Protein AF-A0A917BEM6-F1 (afdb_monomer_lite)

Structure (mmCIF, N/CA/C/O backbone):
data_AF-A0A917BEM6-F1
#
_entry.id   AF-A0A917BEM6-F1
#
loop_
_atom_site.group_PDB
_atom_site.id
_atom_site.type_symbol
_atom_site.label_atom_id
_atom_site.label_alt_id
_atom_site.label_comp_id
_atom_site.label_asym_id
_atom_site.label_entity_id
_atom_site.label_seq_id
_atom_site.pdbx_PDB_ins_code
_atom_site.Cartn_x
_atom_site.Cartn_y
_atom_site.Cartn_z
_atom_site.occupancy
_atom_site.B_iso_or_equiv
_atom_site.auth_seq_id
_atom_site.auth_comp_id
_atom_site.auth_asym_id
_atom_site.auth_atom_id
_atom_site.pdbx_PDB_model_num
ATOM 1 N N . MET A 1 1 ? -22.931 -10.980 29.650 1.00 50.56 1 MET A N 1
ATOM 2 C CA . MET A 1 1 ? -21.646 -10.899 28.920 1.00 50.56 1 MET A CA 1
ATOM 3 C C . MET A 1 1 ? -21.770 -9.810 27.876 1.00 50.56 1 MET A C 1
ATOM 5 O O . MET A 1 1 ? -22.625 -9.912 27.007 1.00 50.56 1 MET A O 1
ATOM 9 N N . ASP A 1 2 ? -20.985 -8.749 28.010 1.00 52.06 2 ASP A N 1
ATOM 10 C CA . ASP A 1 2 ? -21.078 -7.554 27.176 1.00 52.06 2 ASP A CA 1
ATOM 11 C C . ASP A 1 2 ? -20.518 -7.832 25.767 1.00 52.06 2 ASP A C 1
ATOM 13 O O . ASP A 1 2 ? -19.310 -7.798 25.516 1.00 52.06 2 ASP A O 1
ATOM 17 N N . LEU A 1 3 ? -21.407 -8.206 24.840 1.00 58.50 3 LEU A N 1
ATOM 18 C CA . LEU A 1 3 ? -21.062 -8.590 23.464 1.00 58.50 3 LEU A CA 1
ATOM 19 C C . LEU A 1 3 ? -20.385 -7.446 22.685 1.00 58.50 3 LEU A C 1
ATOM 21 O O . LEU A 1 3 ? -19.695 -7.694 21.689 1.00 58.50 3 LEU A O 1
ATOM 25 N N . THR A 1 4 ? -20.543 -6.206 23.154 1.00 65.06 4 THR A N 1
ATOM 26 C CA . THR A 1 4 ? -19.979 -5.002 22.538 1.00 65.06 4 THR A CA 1
ATOM 27 C C . THR A 1 4 ? -18.460 -4.919 22.735 1.00 65.06 4 THR A C 1
ATOM 29 O O . THR A 1 4 ? -17.719 -4.702 21.770 1.00 65.06 4 THR A O 1
ATOM 32 N N . GLY A 1 5 ? -17.966 -5.227 23.938 1.00 72.69 5 GLY A N 1
ATOM 33 C CA . GLY A 1 5 ? -16.535 -5.231 24.250 1.00 72.69 5 GLY A CA 1
ATOM 34 C C . GLY A 1 5 ? -15.755 -6.265 23.431 1.00 72.69 5 GLY A C 1
ATOM 35 O O . GLY A 1 5 ? -14.695 -5.969 22.876 1.00 72.69 5 GLY A O 1
ATOM 36 N N . GLY A 1 6 ? -16.317 -7.465 23.254 1.00 83.81 6 GLY A N 1
ATOM 37 C CA . GLY A 1 6 ? -15.684 -8.532 22.469 1.00 83.81 6 GLY A CA 1
ATOM 38 C C . GLY A 1 6 ? -15.575 -8.227 20.967 1.00 83.81 6 GLY A C 1
ATOM 39 O O . GLY A 1 6 ? -14.652 -8.696 20.293 1.00 83.81 6 GLY A O 1
ATOM 40 N N . ALA A 1 7 ? -16.500 -7.443 20.406 1.00 84.00 7 ALA A N 1
ATOM 41 C CA . ALA A 1 7 ? -16.418 -6.992 19.016 1.00 84.00 7 ALA A CA 1
ATOM 42 C C . ALA A 1 7 ? -15.312 -5.942 18.828 1.00 84.00 7 ALA A C 1
ATOM 44 O O . ALA A 1 7 ? -14.495 -6.083 17.913 1.00 84.00 7 ALA A O 1
ATOM 45 N N . ALA A 1 8 ? -15.229 -4.963 19.733 1.00 86.81 8 ALA A N 1
ATOM 46 C CA . ALA A 1 8 ? -14.212 -3.916 19.697 1.00 86.81 8 ALA A CA 1
ATOM 47 C C . ALA A 1 8 ? -12.788 -4.475 19.876 1.00 86.81 8 ALA A C 1
ATOM 49 O O . ALA A 1 8 ? -11.884 -4.112 19.122 1.00 86.81 8 ALA A O 1
ATOM 50 N N . VAL A 1 9 ? -12.585 -5.420 20.805 1.00 91.94 9 VAL A N 1
ATOM 51 C CA . VAL A 1 9 ? -11.283 -6.090 21.004 1.00 91.94 9 VAL A CA 1
ATOM 52 C C . VAL A 1 9 ? -10.848 -6.840 19.743 1.00 91.94 9 VAL A C 1
ATOM 54 O O . VAL A 1 9 ? -9.705 -6.699 19.306 1.00 91.94 9 VAL A O 1
ATOM 57 N N . ARG A 1 10 ? -11.758 -7.595 19.111 1.00 92.06 10 ARG A N 1
ATOM 58 C CA . ARG A 1 10 ? -11.473 -8.270 17.832 1.00 92.06 10 ARG A CA 1
ATOM 59 C C . ARG A 1 10 ? -11.138 -7.272 16.724 1.00 92.06 10 ARG A C 1
ATOM 61 O O . ARG A 1 10 ? -10.181 -7.496 15.993 1.00 92.06 10 ARG A O 1
ATOM 68 N N . GLY A 1 11 ? -11.869 -6.159 16.634 1.00 92.56 11 GLY A N 1
ATOM 69 C CA . GLY A 1 11 ? -11.589 -5.082 15.681 1.00 92.56 11 GLY A CA 1
ATOM 70 C C . GLY A 1 11 ? -10.190 -4.485 15.845 1.00 92.56 11 GLY A C 1
ATOM 71 O O . GLY A 1 11 ? -9.474 -4.326 14.859 1.00 92.56 11 GLY A O 1
ATOM 72 N N . ARG A 1 12 ? -9.753 -4.237 17.087 1.00 94.62 12 ARG A N 1
ATOM 73 C CA . ARG A 1 12 ? -8.400 -3.730 17.380 1.00 94.62 12 ARG A CA 1
ATOM 74 C C . ARG A 1 12 ? -7.305 -4.733 17.025 1.00 94.62 12 ARG A C 1
ATOM 76 O O . ARG A 1 12 ? -6.278 -4.328 16.492 1.00 94.62 12 ARG A O 1
ATOM 83 N N . ARG A 1 13 ? -7.522 -6.030 17.276 1.00 96.62 13 ARG A N 1
ATOM 84 C CA . ARG A 1 13 ? -6.580 -7.091 16.870 1.00 96.62 13 ARG A CA 1
ATOM 85 C C . ARG A 1 13 ? -6.449 -7.173 15.350 1.00 96.62 13 ARG A C 1
ATOM 87 O O . ARG A 1 13 ? -5.332 -7.184 14.853 1.00 96.62 13 ARG A O 1
ATOM 94 N N . LEU A 1 14 ? -7.568 -7.146 14.623 1.00 97.25 14 LEU A N 1
ATOM 95 C CA . LEU A 1 14 ? -7.568 -7.111 13.155 1.00 97.25 14 LEU A CA 1
ATOM 96 C C . LEU A 1 14 ? -6.829 -5.881 12.618 1.00 97.25 14 LEU A C 1
ATOM 98 O O . LEU A 1 14 ? -6.013 -6.005 11.709 1.00 97.25 14 LEU A O 1
ATOM 102 N N . LEU A 1 15 ? -7.071 -4.707 13.210 1.00 96.88 15 LEU A N 1
ATOM 103 C CA . LEU A 1 15 ? -6.362 -3.487 12.836 1.00 96.88 15 LEU A CA 1
ATOM 104 C C . LEU A 1 15 ? -4.861 -3.597 13.124 1.00 96.88 15 LEU A C 1
ATOM 106 O O . LEU A 1 15 ? -4.057 -3.171 12.303 1.00 96.88 15 LEU A O 1
ATOM 110 N N . LEU A 1 16 ? -4.461 -4.181 14.255 1.00 97.75 16 LEU A N 1
ATOM 111 C CA . LEU A 1 16 ? -3.051 -4.418 14.562 1.00 97.75 16 LEU A CA 1
ATOM 112 C C . LEU A 1 16 ? -2.399 -5.345 13.528 1.00 97.75 16 LEU A C 1
ATOM 114 O O . LEU A 1 16 ? -1.346 -5.000 12.999 1.00 97.75 16 LEU A O 1
ATOM 118 N N . SER A 1 17 ? -3.038 -6.467 13.187 1.00 98.19 17 SER A N 1
ATOM 119 C CA . SER A 1 17 ? -2.555 -7.372 12.137 1.00 98.19 17 SER A CA 1
ATOM 120 C C . SER A 1 17 ? -2.427 -6.657 10.792 1.00 98.19 17 SER A C 1
ATOM 122 O O . SER A 1 17 ? -1.389 -6.766 10.144 1.00 98.19 17 SER A O 1
ATOM 124 N N . ALA A 1 18 ? -3.427 -5.856 10.407 1.00 98.19 18 ALA A N 1
ATOM 125 C CA . ALA A 1 18 ? -3.381 -5.055 9.187 1.00 98.19 18 ALA A CA 1
ATOM 126 C C . ALA A 1 18 ? -2.220 -4.049 9.195 1.00 98.19 18 ALA A C 1
ATOM 128 O O . ALA A 1 18 ? -1.553 -3.871 8.184 1.00 98.19 18 ALA A O 1
ATOM 129 N N . ARG A 1 19 ? -1.943 -3.409 10.337 1.00 98.00 19 ARG A N 1
ATOM 130 C CA . ARG A 1 19 ? -0.832 -2.456 10.491 1.00 98.00 19 ARG A CA 1
ATOM 131 C C . ARG A 1 19 ? 0.523 -3.124 10.323 1.00 98.00 19 ARG A C 1
ATOM 133 O O . ARG A 1 19 ? 1.371 -2.583 9.619 1.00 98.00 19 ARG A O 1
ATOM 140 N N . VAL A 1 20 ? 0.723 -4.267 10.975 1.00 98.44 20 VAL A N 1
ATOM 141 C CA . VAL A 1 20 ? 1.976 -5.025 10.881 1.00 98.44 20 VAL A CA 1
ATOM 142 C C . VAL A 1 20 ? 2.191 -5.477 9.441 1.00 98.44 20 VAL A C 1
ATOM 144 O O . VAL A 1 20 ? 3.240 -5.183 8.875 1.00 98.44 20 VAL A O 1
ATOM 147 N N . LEU A 1 21 ? 1.170 -6.087 8.828 1.00 98.50 21 LEU A N 1
ATOM 148 C CA . LEU A 1 21 ? 1.232 -6.543 7.441 1.00 98.50 21 LEU A CA 1
ATOM 149 C C . LEU A 1 21 ? 1.514 -5.386 6.475 1.00 98.50 21 LEU A C 1
ATOM 151 O O . LEU A 1 21 ? 2.448 -5.471 5.687 1.00 98.50 21 LEU A O 1
ATOM 155 N N . ALA A 1 22 ? 0.765 -4.282 6.574 1.00 98.25 22 ALA A N 1
ATOM 156 C CA . ALA A 1 22 ? 0.957 -3.106 5.727 1.00 98.25 22 ALA A CA 1
ATOM 157 C C . ALA A 1 22 ? 2.359 -2.503 5.875 1.00 98.25 22 ALA A C 1
ATOM 159 O O . ALA A 1 22 ? 2.978 -2.148 4.878 1.00 98.25 22 ALA A O 1
ATOM 160 N N . THR A 1 23 ? 2.883 -2.408 7.101 1.00 98.50 23 THR A N 1
ATOM 161 C CA . THR A 1 23 ? 4.231 -1.861 7.328 1.00 98.50 23 THR A CA 1
ATOM 162 C C . THR A 1 23 ? 5.293 -2.762 6.730 1.00 98.50 23 THR A C 1
ATOM 164 O O . THR A 1 23 ? 6.115 -2.290 5.953 1.00 98.50 23 THR A O 1
ATOM 167 N N . ALA A 1 24 ? 5.271 -4.049 7.085 1.00 98.50 24 ALA A N 1
ATOM 168 C CA . ALA A 1 24 ? 6.267 -5.007 6.629 1.00 98.50 24 ALA A CA 1
ATOM 169 C C . ALA A 1 24 ? 6.266 -5.093 5.101 1.00 98.50 24 ALA A C 1
ATOM 171 O O . ALA A 1 24 ? 7.315 -4.997 4.472 1.00 98.50 24 ALA A O 1
ATOM 172 N N . PHE A 1 25 ? 5.077 -5.181 4.506 1.00 98.31 25 PHE A N 1
ATOM 173 C CA . PHE A 1 25 ? 4.939 -5.274 3.064 1.00 98.31 25 PHE A CA 1
ATOM 174 C C . PHE A 1 25 ? 5.312 -3.970 2.352 1.00 98.31 25 PHE A C 1
ATOM 176 O O . PHE A 1 25 ? 6.057 -4.005 1.381 1.00 98.31 25 PHE A O 1
ATOM 183 N N . GLY A 1 26 ? 4.877 -2.813 2.859 1.00 98.12 26 GLY A N 1
ATOM 184 C CA . GLY A 1 26 ? 5.256 -1.514 2.301 1.00 98.12 26 GLY A CA 1
ATOM 185 C C . GLY A 1 26 ? 6.768 -1.274 2.341 1.00 98.12 26 GLY A C 1
ATOM 186 O O . GLY A 1 26 ? 7.330 -0.789 1.366 1.00 98.12 26 GLY A O 1
ATOM 187 N N . LEU A 1 27 ? 7.444 -1.664 3.428 1.00 98.56 27 LEU A N 1
ATOM 188 C CA . LEU A 1 27 ? 8.906 -1.586 3.532 1.00 98.56 27 LEU A CA 1
ATOM 189 C C . LEU A 1 27 ? 9.610 -2.562 2.587 1.00 98.56 27 LEU A C 1
ATOM 191 O O . LEU A 1 27 ? 10.568 -2.169 1.929 1.00 98.56 27 LEU A O 1
ATOM 195 N N . PHE A 1 28 ? 9.127 -3.804 2.487 1.00 98.06 28 PHE A N 1
ATOM 196 C CA . PHE A 1 28 ? 9.650 -4.785 1.534 1.00 98.06 28 PHE A CA 1
ATOM 197 C C . PHE A 1 28 ? 9.552 -4.269 0.091 1.00 98.06 28 PHE A C 1
ATOM 199 O O . PHE A 1 28 ? 10.522 -4.306 -0.659 1.00 98.06 28 PHE A O 1
ATOM 206 N N . GLN A 1 29 ? 8.399 -3.709 -0.274 1.00 96.88 29 GLN A N 1
ATOM 207 C CA . GLN A 1 29 ? 8.169 -3.115 -1.586 1.00 96.88 29 GLN A CA 1
ATOM 208 C C . GLN A 1 29 ? 9.083 -1.903 -1.847 1.00 96.88 29 GLN A C 1
ATOM 210 O O . GLN A 1 29 ? 9.660 -1.806 -2.927 1.00 96.88 29 GLN A O 1
ATOM 215 N N . LEU A 1 30 ? 9.276 -1.016 -0.862 1.00 98.12 30 LEU A N 1
ATOM 216 C CA . LEU A 1 30 ? 10.216 0.109 -0.974 1.00 98.12 30 LEU A CA 1
ATOM 217 C C . LEU A 1 30 ? 11.664 -0.358 -1.140 1.00 98.12 30 LEU A C 1
ATOM 219 O O . LEU A 1 30 ? 12.401 0.236 -1.921 1.00 98.12 30 LEU A O 1
ATOM 223 N N . ALA A 1 31 ? 12.066 -1.417 -0.434 1.00 97.62 31 ALA A N 1
ATOM 224 C CA . ALA A 1 31 ? 13.385 -2.018 -0.601 1.00 97.62 31 ALA A CA 1
ATOM 225 C C . ALA A 1 31 ? 13.565 -2.572 -2.022 1.00 97.62 31 ALA A C 1
ATOM 227 O O . ALA A 1 31 ? 14.606 -2.342 -2.628 1.00 97.62 31 ALA A O 1
ATOM 228 N N . GLY A 1 32 ? 12.533 -3.217 -2.580 1.00 94.81 32 GLY A N 1
ATOM 229 C CA . GLY A 1 32 ? 12.523 -3.650 -3.979 1.00 94.81 32 GLY A CA 1
ATOM 230 C C . GLY A 1 32 ? 12.660 -2.480 -4.958 1.00 94.81 32 GLY A C 1
ATOM 231 O O . GLY A 1 32 ? 13.502 -2.528 -5.848 1.00 94.81 32 GLY A O 1
ATOM 232 N N . VAL A 1 33 ? 11.907 -1.390 -4.763 1.00 95.25 33 VAL A N 1
ATOM 233 C CA . VAL A 1 33 ? 12.053 -0.179 -5.596 1.00 95.25 33 VAL A CA 1
ATOM 234 C C . VAL A 1 33 ? 13.464 0.377 -5.507 1.00 95.25 33 VAL A C 1
ATOM 236 O O . VAL A 1 33 ? 14.064 0.661 -6.537 1.00 95.25 33 VAL A O 1
ATOM 239 N N . PHE A 1 34 ? 14.011 0.522 -4.301 1.00 97.06 34 PHE A N 1
ATOM 240 C CA . PHE A 1 34 ? 15.374 1.011 -4.109 1.00 97.06 34 PHE A CA 1
ATOM 241 C C . PHE A 1 34 ? 16.399 0.115 -4.812 1.00 97.06 34 PHE A C 1
ATOM 243 O O . PHE A 1 34 ? 17.283 0.622 -5.498 1.00 97.06 34 PHE A O 1
ATOM 250 N N . PHE A 1 35 ? 16.248 -1.206 -4.700 1.00 95.75 35 PHE A N 1
ATOM 251 C CA . PHE A 1 35 ? 17.115 -2.168 -5.369 1.00 95.75 35 PHE A CA 1
ATOM 252 C C . PHE A 1 35 ? 17.119 -1.952 -6.889 1.00 95.75 35 PHE A C 1
ATOM 254 O O . PHE A 1 35 ? 18.169 -1.664 -7.451 1.00 95.75 35 PHE A O 1
ATOM 261 N N . PHE A 1 36 ? 15.947 -1.956 -7.527 1.00 93.50 36 PHE A N 1
ATOM 262 C CA . PHE A 1 36 ? 15.822 -1.822 -8.984 1.00 93.50 36 PHE A CA 1
ATOM 263 C C . PHE A 1 36 ? 16.043 -0.404 -9.530 1.00 93.50 36 PHE A C 1
ATOM 265 O O . PHE A 1 36 ? 16.209 -0.236 -10.730 1.00 93.50 36 PHE A O 1
ATOM 272 N N . THR A 1 37 ? 16.029 0.635 -8.691 1.00 92.62 37 THR A N 1
ATOM 273 C CA . THR A 1 37 ? 16.259 2.024 -9.146 1.00 92.62 37 THR A CA 1
ATOM 274 C C . THR A 1 37 ? 17.668 2.528 -8.865 1.00 92.62 37 THR A C 1
ATOM 276 O O . THR A 1 37 ? 18.127 3.437 -9.552 1.00 92.62 37 THR A O 1
ATOM 279 N N . VAL A 1 38 ? 18.350 1.971 -7.859 1.00 95.62 38 VAL A N 1
ATOM 280 C CA . VAL A 1 38 ? 19.642 2.484 -7.377 1.00 95.62 38 VAL A CA 1
ATOM 281 C C . VAL A 1 38 ? 20.742 1.431 -7.422 1.00 95.62 38 VAL A C 1
ATOM 283 O O . VAL A 1 38 ? 21.859 1.763 -7.804 1.00 95.62 38 VAL A O 1
ATOM 286 N N . 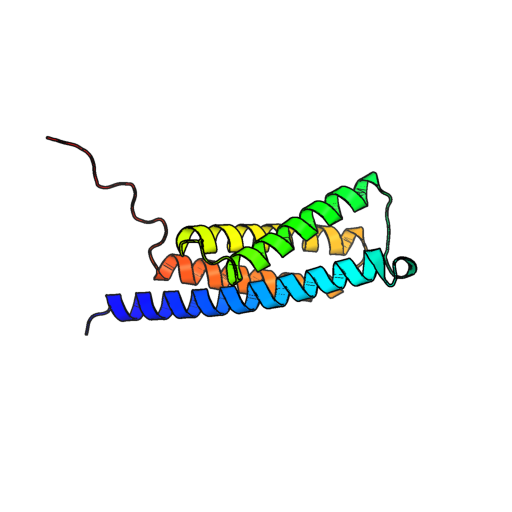LEU A 1 39 ? 20.463 0.193 -7.001 1.00 96.69 39 LEU A N 1
ATOM 287 C CA . LEU A 1 39 ? 21.503 -0.829 -6.829 1.00 96.69 39 LEU A CA 1
ATOM 288 C C . LEU A 1 39 ? 21.737 -1.672 -8.083 1.00 96.69 39 LEU A C 1
ATOM 290 O O . LEU A 1 39 ? 22.889 -1.949 -8.393 1.00 96.69 39 LEU A O 1
ATOM 294 N N . ALA A 1 40 ? 20.664 -2.062 -8.770 1.00 95.25 40 ALA A N 1
ATOM 295 C CA . ALA A 1 40 ? 20.694 -2.918 -9.955 1.00 95.25 40 ALA A CA 1
ATOM 296 C C . ALA A 1 40 ? 19.724 -2.399 -11.041 1.00 95.25 40 ALA A C 1
ATOM 298 O O . ALA A 1 40 ? 18.760 -3.083 -11.399 1.00 95.25 40 ALA A O 1
ATOM 299 N N . PRO A 1 41 ? 19.900 -1.156 -11.536 1.00 93.00 41 PRO A N 1
ATOM 300 C CA . PRO A 1 41 ? 19.020 -0.576 -12.555 1.00 93.00 41 PRO A CA 1
ATOM 301 C C . PRO A 1 41 ? 18.997 -1.350 -13.881 1.00 93.00 41 PRO A C 1
ATOM 303 O O . PRO A 1 41 ? 18.017 -1.255 -14.619 1.00 93.00 41 PRO A O 1
ATOM 306 N N . GLU A 1 42 ? 20.049 -2.110 -14.181 1.00 92.81 42 GLU A N 1
ATOM 307 C CA . GLU A 1 42 ? 20.180 -2.977 -15.354 1.00 92.81 42 GLU A CA 1
ATOM 308 C C . GLU A 1 42 ? 19.297 -4.230 -15.309 1.00 92.81 42 GLU A C 1
ATOM 310 O O . GLU A 1 42 ? 18.999 -4.794 -16.360 1.00 92.81 42 GLU A O 1
ATOM 315 N N . GLU A 1 43 ? 18.865 -4.659 -14.119 1.00 89.88 43 GLU A N 1
ATOM 316 C CA . GLU A 1 43 ? 17.946 -5.793 -13.956 1.00 89.88 43 GLU A CA 1
ATOM 317 C C . GLU A 1 43 ? 16.477 -5.382 -14.145 1.00 89.88 43 GLU A C 1
ATOM 319 O O . GLU A 1 43 ? 15.598 -6.234 -14.263 1.00 89.88 43 GLU A O 1
ATOM 324 N N . ALA A 1 44 ? 16.192 -4.078 -14.168 1.00 89.00 44 ALA A N 1
ATOM 325 C CA . ALA A 1 44 ? 14.843 -3.558 -14.301 1.00 89.00 44 ALA A CA 1
ATOM 326 C C . ALA A 1 44 ? 14.424 -3.404 -15.771 1.00 89.00 44 ALA A C 1
ATOM 328 O O . ALA A 1 44 ? 15.176 -2.925 -16.623 1.00 89.00 44 ALA A O 1
ATOM 329 N N . VAL A 1 45 ? 13.173 -3.764 -16.057 1.00 89.94 45 VAL A N 1
ATOM 330 C CA . VAL A 1 45 ? 12.546 -3.530 -17.361 1.00 89.94 45 VAL A CA 1
ATOM 331 C C . VAL A 1 45 ? 11.994 -2.106 -17.395 1.00 89.94 45 VAL A C 1
ATOM 333 O O . VAL A 1 45 ? 11.095 -1.763 -16.628 1.00 89.94 45 VAL A O 1
ATOM 336 N N . TRP A 1 46 ? 12.512 -1.288 -18.310 1.00 91.81 46 TRP A N 1
ATOM 337 C CA . TRP A 1 46 ? 12.089 0.099 -18.510 1.00 91.81 46 TRP A CA 1
ATOM 338 C C . TRP A 1 46 ? 11.412 0.252 -19.870 1.00 91.81 46 TRP A C 1
ATOM 340 O O . TRP A 1 46 ? 11.966 -0.142 -20.896 1.00 91.81 46 TRP A O 1
ATOM 350 N N . LEU A 1 47 ? 10.220 0.848 -19.891 1.00 93.12 47 LEU A N 1
ATOM 351 C CA . LEU A 1 47 ? 9.467 1.120 -21.123 1.00 93.12 47 LEU A CA 1
ATOM 352 C C . LEU A 1 47 ? 9.669 2.554 -21.631 1.00 93.12 47 LEU A C 1
ATOM 354 O O . LEU A 1 47 ? 9.243 2.901 -22.733 1.00 93.12 47 LEU A O 1
ATOM 358 N N . GLY A 1 48 ? 10.321 3.392 -20.829 1.00 94.56 48 GLY A N 1
ATOM 359 C CA . GLY A 1 48 ? 10.626 4.782 -21.109 1.00 94.56 48 GLY A CA 1
ATOM 360 C C . GLY A 1 48 ? 10.065 5.726 -20.040 1.00 94.56 48 GLY A C 1
ATOM 361 O O . GLY A 1 48 ? 9.041 5.454 -19.406 1.00 94.56 48 GLY A O 1
ATOM 362 N N . PRO A 1 49 ? 10.673 6.914 -19.876 1.00 94.12 49 PRO A N 1
ATOM 363 C CA . PRO A 1 49 ? 10.400 7.808 -18.749 1.00 94.12 49 PRO A CA 1
ATOM 364 C C . PRO A 1 49 ? 8.948 8.302 -18.675 1.00 94.12 49 PRO A C 1
ATOM 366 O O . PRO A 1 49 ? 8.458 8.595 -17.588 1.00 94.12 49 PRO A O 1
ATOM 369 N N . LEU A 1 50 ? 8.240 8.375 -19.807 1.00 96.38 50 LEU A N 1
ATOM 370 C CA . LEU A 1 50 ? 6.833 8.788 -19.848 1.00 96.38 50 LEU A CA 1
ATOM 371 C C . LEU A 1 50 ? 5.882 7.769 -19.208 1.00 96.38 50 LEU A C 1
ATOM 373 O O . LEU A 1 50 ? 4.800 8.151 -18.768 1.00 96.38 50 LEU A O 1
ATOM 377 N N . ILE A 1 51 ? 6.275 6.496 -19.157 1.00 94.88 51 ILE A N 1
ATOM 378 C CA . ILE A 1 51 ? 5.496 5.415 -18.546 1.00 94.88 51 ILE A CA 1
ATOM 379 C C . ILE A 1 51 ? 6.052 5.120 -17.153 1.00 94.88 51 ILE A C 1
ATOM 381 O O . ILE A 1 51 ? 5.310 5.102 -16.173 1.00 94.88 51 ILE A O 1
ATOM 385 N N . ASP A 1 52 ? 7.368 4.962 -17.048 1.00 94.50 52 ASP A N 1
ATOM 386 C CA . ASP A 1 52 ? 7.994 4.448 -15.834 1.00 94.50 52 ASP A CA 1
ATOM 387 C C . ASP A 1 52 ? 7.918 5.438 -14.670 1.00 94.50 52 ASP A C 1
ATOM 389 O O . ASP A 1 52 ? 7.577 5.054 -13.554 1.00 94.50 52 ASP A O 1
ATOM 393 N N . VAL A 1 53 ? 8.160 6.731 -14.912 1.00 95.38 53 VAL A N 1
ATOM 394 C CA . VAL A 1 53 ? 8.123 7.753 -13.853 1.00 95.38 53 VAL A CA 1
ATOM 395 C C . VAL A 1 53 ? 6.748 7.835 -13.174 1.00 95.38 53 VAL A C 1
ATOM 397 O O . VAL A 1 53 ? 6.705 7.742 -11.943 1.00 95.38 53 VAL A O 1
ATOM 400 N N . PRO A 1 54 ? 5.615 7.988 -13.893 1.00 96.38 54 PRO A N 1
ATOM 401 C CA . PRO A 1 54 ? 4.312 8.033 -13.234 1.00 96.38 54 PRO A CA 1
ATOM 402 C C . PRO A 1 54 ? 3.940 6.701 -12.572 1.00 96.38 54 PRO A C 1
ATOM 404 O O . PRO A 1 54 ? 3.391 6.721 -11.467 1.00 96.38 54 PRO A O 1
ATOM 407 N N . VAL A 1 55 ? 4.270 5.555 -13.184 1.00 95.12 55 VAL A N 1
ATOM 408 C CA . VAL A 1 55 ? 4.008 4.232 -12.588 1.00 95.12 55 VAL A CA 1
ATOM 409 C C . VAL A 1 55 ? 4.771 4.077 -11.274 1.00 95.12 55 VAL A C 1
ATOM 411 O O . VAL A 1 55 ? 4.163 3.770 -10.247 1.00 95.12 55 VAL A O 1
ATOM 414 N N . VAL A 1 56 ? 6.076 4.363 -11.266 1.00 95.50 56 VAL A N 1
ATOM 415 C CA . VAL A 1 56 ? 6.916 4.292 -10.064 1.00 95.50 56 VAL A CA 1
ATOM 416 C C . VAL A 1 56 ? 6.450 5.290 -9.006 1.00 95.50 56 VAL A C 1
ATOM 418 O O . VAL A 1 56 ? 6.350 4.922 -7.838 1.00 95.50 56 VAL A O 1
ATOM 421 N N . ALA A 1 57 ? 6.090 6.520 -9.380 1.00 97.12 57 ALA A N 1
ATOM 422 C CA . ALA A 1 57 ? 5.603 7.520 -8.430 1.00 97.12 57 ALA A CA 1
ATOM 423 C C . ALA A 1 57 ? 4.315 7.073 -7.715 1.00 97.12 57 ALA A C 1
ATOM 425 O O . ALA A 1 57 ? 4.220 7.155 -6.487 1.00 97.12 57 ALA A O 1
ATOM 426 N N . VAL A 1 58 ? 3.332 6.558 -8.463 1.00 97.75 58 VAL A N 1
ATOM 427 C CA . VAL A 1 58 ? 2.076 6.039 -7.892 1.00 97.75 58 VAL A CA 1
ATOM 428 C C . VAL A 1 58 ? 2.336 4.790 -7.050 1.00 97.75 58 VAL A C 1
ATOM 430 O O . VAL A 1 58 ? 1.765 4.639 -5.967 1.00 97.75 58 VAL A O 1
ATOM 433 N N . MET A 1 59 ? 3.235 3.920 -7.505 1.00 96.50 59 MET A N 1
ATOM 434 C CA . MET A 1 59 ? 3.641 2.726 -6.775 1.00 96.50 59 MET A CA 1
ATOM 435 C C . MET A 1 59 ? 4.265 3.085 -5.415 1.00 96.50 59 MET A C 1
ATOM 437 O O . MET A 1 59 ? 3.806 2.599 -4.379 1.00 96.50 59 MET A O 1
ATOM 441 N N . VAL A 1 60 ? 5.243 3.997 -5.399 1.00 98.06 60 VAL A N 1
ATOM 442 C CA . VAL A 1 60 ? 5.890 4.498 -4.177 1.00 98.06 60 VAL A CA 1
ATOM 443 C C . VAL A 1 60 ? 4.872 5.163 -3.255 1.00 98.06 60 VAL A C 1
ATOM 445 O O . VAL A 1 60 ? 4.882 4.902 -2.051 1.00 98.06 60 VAL A O 1
ATOM 448 N N . LEU A 1 61 ? 3.937 5.956 -3.789 1.00 98.50 61 LEU A N 1
ATOM 449 C CA . LEU A 1 61 ? 2.848 6.530 -2.996 1.00 98.50 61 LEU A CA 1
ATOM 450 C C . LEU A 1 61 ? 2.029 5.438 -2.290 1.00 98.50 61 LEU A C 1
ATOM 452 O O . LEU A 1 61 ? 1.789 5.537 -1.086 1.00 98.50 61 LEU A O 1
ATOM 456 N N . GLY A 1 62 ? 1.639 4.376 -3.001 1.00 98.31 62 GLY A N 1
ATOM 457 C CA . GLY A 1 62 ? 0.928 3.234 -2.417 1.00 98.31 62 GLY A CA 1
ATOM 458 C C . GLY A 1 62 ? 1.708 2.572 -1.275 1.00 98.31 62 GLY A C 1
ATOM 459 O O . GLY A 1 62 ? 1.147 2.311 -0.207 1.00 98.31 62 GLY A O 1
ATOM 460 N N . MET A 1 63 ? 3.014 2.368 -1.459 1.00 98.38 63 MET A N 1
ATOM 461 C CA . MET A 1 63 ? 3.900 1.800 -0.435 1.00 98.38 63 MET A CA 1
ATOM 462 C C . MET A 1 63 ? 4.009 2.705 0.799 1.00 98.38 63 MET A C 1
ATOM 464 O O . MET A 1 63 ? 3.854 2.241 1.930 1.00 98.38 63 MET A O 1
ATOM 468 N N . LEU A 1 64 ? 4.202 4.011 0.600 1.00 98.56 64 LEU A N 1
ATOM 469 C CA . LEU A 1 64 ? 4.276 4.989 1.687 1.00 98.56 64 LEU A CA 1
ATOM 470 C C . LEU A 1 64 ? 2.964 5.068 2.473 1.00 98.56 64 LEU A C 1
ATOM 472 O O . LEU A 1 64 ? 2.992 5.173 3.699 1.00 98.56 64 LEU A O 1
ATOM 476 N N . LEU A 1 65 ? 1.812 4.955 1.806 1.00 98.56 65 LEU A N 1
ATOM 477 C CA . LEU A 1 65 ? 0.513 4.882 2.479 1.00 98.56 65 LEU A CA 1
ATOM 478 C C . LEU A 1 65 ? 0.387 3.617 3.341 1.00 98.56 65 LEU A C 1
ATOM 480 O O . LEU A 1 65 ? -0.103 3.700 4.469 1.00 98.56 65 LEU A O 1
ATOM 484 N N . LYS A 1 66 ? 0.874 2.460 2.874 1.00 98.56 66 LYS A N 1
ATOM 485 C CA . LYS A 1 66 ? 0.908 1.223 3.678 1.00 98.56 66 LYS A CA 1
ATOM 486 C C . LYS A 1 66 ? 1.790 1.382 4.920 1.00 98.56 66 LYS A C 1
ATOM 488 O O . LYS A 1 66 ? 1.357 1.050 6.026 1.00 98.56 66 LYS A O 1
ATOM 493 N N . VAL A 1 67 ? 2.975 1.977 4.771 1.00 98.50 67 VAL A N 1
ATOM 494 C CA . VAL A 1 67 ? 3.865 2.284 5.903 1.00 98.50 67 VAL A CA 1
ATOM 495 C C . VAL A 1 67 ? 3.187 3.259 6.871 1.00 98.50 67 VAL A C 1
ATOM 497 O O . VAL A 1 67 ? 3.074 2.968 8.063 1.00 98.50 67 VAL A O 1
ATOM 500 N N . ALA A 1 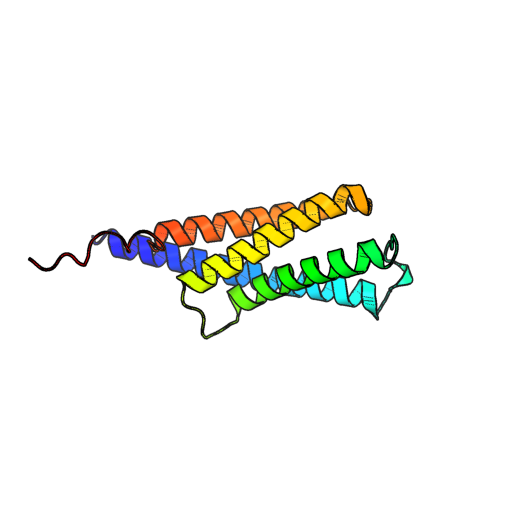68 ? 2.639 4.372 6.376 1.00 98.00 68 ALA A N 1
ATOM 501 C CA . ALA A 1 68 ? 1.942 5.366 7.193 1.00 98.00 68 ALA A CA 1
ATOM 502 C C . ALA A 1 68 ? 0.752 4.765 7.961 1.00 98.00 68 ALA A C 1
ATOM 504 O O . ALA A 1 68 ? 0.554 5.076 9.140 1.00 98.00 68 ALA A O 1
ATOM 505 N N . CYS A 1 69 ? -0.003 3.854 7.335 1.00 96.81 69 CYS A N 1
ATOM 506 C CA . CYS A 1 69 ? -1.065 3.094 7.991 1.00 96.81 69 CYS A CA 1
ATOM 507 C C . CYS A 1 69 ? -0.547 2.363 9.238 1.00 96.81 69 CYS A C 1
ATOM 509 O O . CYS A 1 69 ? -1.209 2.355 10.276 1.00 96.81 69 CYS A O 1
ATOM 511 N N . GLY A 1 70 ? 0.647 1.785 9.202 1.00 95.00 70 GLY A N 1
ATOM 512 C CA . GLY A 1 70 ? 1.166 1.042 10.340 1.00 95.00 70 GLY A CA 1
ATOM 513 C C . GLY A 1 70 ? 1.835 1.883 11.421 1.00 95.00 70 GLY A C 1
ATOM 514 O O . GLY A 1 70 ? 1.516 1.706 12.607 1.00 95.00 70 GLY A O 1
ATOM 515 N N . VAL A 1 71 ? 2.706 2.817 11.022 1.00 96.38 71 VAL A N 1
ATOM 516 C CA . VAL A 1 71 ? 3.651 3.475 11.944 1.00 96.38 71 VAL A CA 1
ATOM 517 C C . VAL A 1 71 ? 3.282 4.904 12.324 1.00 96.38 71 VAL A C 1
ATOM 519 O O . VAL A 1 71 ? 3.754 5.388 13.347 1.00 96.38 71 VAL A O 1
ATOM 522 N N . TRP A 1 72 ? 2.419 5.594 11.567 1.00 95.19 72 TRP A N 1
ATOM 523 C CA . TRP A 1 72 ? 2.155 7.010 11.844 1.00 95.19 72 TRP A CA 1
ATOM 524 C C . TRP A 1 72 ? 1.400 7.182 13.174 1.00 95.19 72 TRP A C 1
ATOM 526 O O . TRP A 1 72 ? 0.258 6.719 13.282 1.00 95.19 72 TRP A O 1
ATOM 536 N N . PRO A 1 73 ? 1.968 7.852 14.196 1.00 89.31 73 PRO A N 1
ATOM 537 C CA . PRO A 1 73 ? 1.414 7.829 15.553 1.00 89.31 73 PRO A CA 1
ATOM 538 C C . PRO A 1 73 ? 0.149 8.684 15.699 1.00 89.31 73 PRO A C 1
ATOM 540 O O . PRO A 1 73 ? -0.707 8.391 16.525 1.00 89.31 73 PRO A O 1
ATOM 543 N N . ARG A 1 74 ? -0.015 9.715 14.861 1.00 92.94 74 ARG A N 1
ATOM 544 C CA . ARG A 1 74 ? -1.117 10.692 14.958 1.00 92.94 74 ARG A CA 1
ATOM 545 C C . ARG A 1 74 ? -2.389 10.309 14.183 1.00 92.94 74 ARG A C 1
ATOM 547 O O . ARG A 1 74 ? -3.298 11.128 14.068 1.00 92.94 74 ARG A O 1
ATOM 554 N N . LEU A 1 75 ? -2.466 9.104 13.606 1.00 92.38 75 LEU A N 1
ATOM 555 C CA . LEU A 1 75 ? -3.671 8.654 12.898 1.00 92.38 75 LEU A CA 1
ATOM 556 C C . LEU A 1 75 ? -4.658 8.004 13.868 1.00 92.38 75 LEU A C 1
ATOM 558 O O . LEU A 1 75 ? -4.329 7.000 14.504 1.00 92.38 75 LEU A O 1
ATOM 562 N N . SER A 1 76 ? -5.883 8.536 13.900 1.00 94.69 76 SER A N 1
ATOM 563 C CA . SER A 1 76 ? -7.032 7.834 14.476 1.00 94.69 76 SER A CA 1
ATOM 564 C C . SER A 1 76 ? -7.289 6.524 13.730 1.00 94.69 76 SER A C 1
ATOM 566 O O . SER A 1 76 ? -6.966 6.422 12.544 1.00 94.69 76 SER A O 1
ATOM 568 N N . ASP A 1 77 ? -7.912 5.545 14.390 1.00 93.75 77 ASP A N 1
ATOM 569 C CA . ASP A 1 77 ? -8.237 4.240 13.789 1.00 93.75 77 ASP A CA 1
ATOM 570 C C . ASP A 1 77 ? -8.982 4.387 12.457 1.00 93.75 77 ASP A C 1
ATOM 572 O O . ASP A 1 77 ? -8.675 3.707 11.481 1.00 93.75 77 ASP A O 1
ATOM 576 N N . GLU A 1 78 ? -9.902 5.350 12.373 1.00 95.00 78 GLU A N 1
ATOM 577 C CA . GLU A 1 78 ? -10.623 5.649 11.140 1.00 95.00 78 GLU A CA 1
ATOM 578 C C . GLU A 1 78 ? -9.711 6.137 10.011 1.00 95.00 78 GLU A C 1
ATOM 580 O O . GLU A 1 78 ? -9.763 5.606 8.900 1.00 95.00 78 GLU A O 1
ATOM 585 N N . ARG A 1 79 ? -8.876 7.150 10.273 1.00 96.19 79 ARG A N 1
ATOM 586 C CA . ARG A 1 79 ? -7.956 7.675 9.253 1.00 96.19 79 ARG A CA 1
ATOM 587 C C . ARG A 1 79 ? -6.944 6.613 8.850 1.00 96.19 79 ARG A C 1
ATOM 589 O O . ARG A 1 79 ? -6.627 6.499 7.674 1.00 96.19 79 ARG A O 1
ATOM 596 N N . ARG A 1 80 ? -6.491 5.811 9.810 1.00 96.75 80 ARG A N 1
ATOM 597 C CA . ARG A 1 80 ? -5.567 4.702 9.596 1.00 96.75 80 ARG A CA 1
ATOM 598 C C . ARG A 1 80 ? -6.145 3.661 8.647 1.00 96.75 80 ARG A C 1
ATOM 600 O O . ARG A 1 80 ? -5.487 3.303 7.679 1.00 96.75 80 ARG A O 1
ATOM 607 N N . ILE A 1 81 ? -7.394 3.250 8.870 1.00 96.88 81 ILE A N 1
ATOM 608 C CA . ILE A 1 81 ? -8.105 2.336 7.972 1.00 96.88 81 ILE A CA 1
ATOM 609 C C . ILE A 1 81 ? -8.220 2.937 6.571 1.00 96.88 81 ILE A C 1
ATOM 611 O O . ILE A 1 81 ? -7.923 2.251 5.600 1.00 96.88 81 ILE A O 1
ATOM 615 N N . ARG A 1 82 ? -8.609 4.213 6.443 1.00 97.44 82 ARG A N 1
ATOM 616 C CA . ARG A 1 82 ? -8.718 4.866 5.126 1.00 97.44 82 ARG A CA 1
ATOM 617 C C . ARG A 1 82 ? -7.378 4.922 4.389 1.00 97.44 82 ARG A C 1
ATOM 619 O O . ARG A 1 82 ? -7.337 4.609 3.207 1.00 97.44 82 ARG A O 1
ATOM 626 N N . VAL A 1 83 ? -6.303 5.287 5.086 1.00 97.94 83 VAL A N 1
ATOM 627 C CA . VAL A 1 83 ? -4.941 5.337 4.533 1.00 97.94 83 VAL A CA 1
ATOM 628 C C . VAL A 1 83 ? -4.482 3.946 4.092 1.00 97.94 83 VAL A C 1
ATOM 630 O O . VAL A 1 83 ? -4.002 3.793 2.974 1.00 97.94 83 VAL A O 1
ATOM 633 N N . GLY A 1 84 ? -4.693 2.922 4.925 1.00 98.00 84 GLY A N 1
ATOM 634 C CA . GLY A 1 84 ? -4.370 1.539 4.574 1.00 98.00 84 GLY A CA 1
ATOM 635 C C . GLY A 1 84 ? -5.163 1.030 3.371 1.00 98.00 84 GLY A C 1
ATOM 636 O O . GLY A 1 84 ? -4.589 0.396 2.492 1.00 98.00 84 GLY A O 1
ATOM 637 N N . LEU A 1 85 ? -6.462 1.348 3.296 1.00 98.31 85 LEU A N 1
ATOM 638 C CA . LEU A 1 85 ? -7.309 0.970 2.162 1.00 98.31 85 LEU A CA 1
ATOM 639 C C . LEU A 1 85 ? -6.839 1.648 0.875 1.00 98.31 85 LEU A C 1
ATOM 641 O O . LEU A 1 85 ? -6.736 0.982 -0.148 1.00 98.31 85 LEU A O 1
ATOM 645 N N . ALA A 1 86 ? -6.510 2.942 0.928 1.00 98.44 86 ALA A N 1
ATOM 646 C CA . ALA A 1 86 ? -5.958 3.656 -0.220 1.00 98.44 86 ALA A CA 1
ATOM 647 C C . ALA A 1 86 ? -4.640 3.021 -0.693 1.00 98.44 86 ALA A C 1
ATOM 649 O O . ALA A 1 86 ? -4.491 2.749 -1.880 1.00 98.44 86 ALA A O 1
ATOM 650 N N . GLY A 1 87 ? -3.725 2.711 0.233 1.00 98.38 87 GLY A N 1
ATOM 651 C CA . GLY A 1 87 ? -2.465 2.038 -0.088 1.00 98.38 87 GLY A CA 1
ATOM 652 C C . GLY A 1 87 ? -2.660 0.659 -0.727 1.00 98.38 87 GLY A C 1
ATOM 653 O O . GLY A 1 87 ? -2.013 0.358 -1.726 1.00 98.38 87 GLY A O 1
ATOM 654 N N . ALA A 1 88 ? -3.573 -0.161 -0.195 1.00 98.19 88 ALA A N 1
ATOM 655 C CA . ALA A 1 88 ? -3.882 -1.484 -0.746 1.00 98.19 88 ALA A CA 1
ATOM 656 C C . ALA A 1 88 ? -4.529 -1.402 -2.139 1.00 98.19 88 ALA A C 1
ATOM 658 O O . ALA A 1 88 ? -4.137 -2.138 -3.036 1.00 98.19 88 ALA A O 1
ATOM 659 N N . ILE A 1 89 ? -5.482 -0.484 -2.346 1.00 98.44 89 ILE A N 1
ATOM 660 C CA . ILE A 1 89 ? -6.150 -0.292 -3.644 1.00 98.44 89 ILE A CA 1
ATOM 661 C C . ILE A 1 89 ? -5.154 0.177 -4.707 1.00 98.44 89 ILE A C 1
ATOM 663 O O . ILE A 1 89 ? -5.158 -0.354 -5.814 1.00 98.44 89 ILE A O 1
ATOM 667 N N . ILE A 1 90 ? -4.288 1.138 -4.372 1.00 98.31 90 ILE A N 1
ATOM 668 C CA . ILE A 1 90 ? -3.228 1.595 -5.280 1.00 98.31 90 ILE A CA 1
ATOM 669 C C . ILE A 1 90 ? -2.279 0.438 -5.605 1.00 98.31 90 ILE A C 1
ATOM 671 O O . ILE A 1 90 ? -1.960 0.238 -6.771 1.00 98.31 90 ILE A O 1
ATOM 675 N N . GLY A 1 91 ? -1.875 -0.346 -4.597 1.00 97.38 91 GLY A N 1
ATOM 676 C CA . GLY A 1 91 ? -1.049 -1.540 -4.786 1.00 97.38 91 GLY A CA 1
ATOM 677 C C . GLY A 1 91 ? -1.670 -2.527 -5.772 1.00 97.38 91 GLY A C 1
ATOM 678 O O . GLY A 1 91 ? -1.0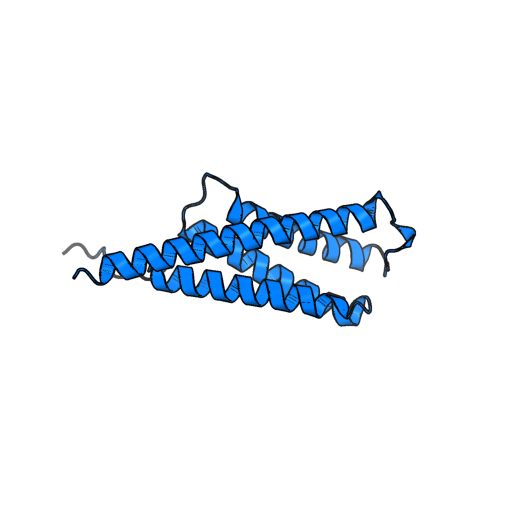46 -2.850 -6.773 1.00 97.38 91 GLY A O 1
ATOM 679 N N . ILE A 1 92 ? -2.934 -2.905 -5.556 1.00 98.00 92 ILE A N 1
ATOM 680 C CA . ILE A 1 92 ? -3.698 -3.789 -6.451 1.00 98.00 92 ILE A CA 1
ATOM 681 C C . ILE A 1 92 ? -3.745 -3.233 -7.875 1.00 98.00 92 ILE A C 1
ATOM 683 O O . ILE A 1 92 ? -3.441 -3.955 -8.821 1.00 98.00 92 ILE A O 1
ATOM 687 N N . ALA A 1 93 ? -4.119 -1.962 -8.037 1.00 97.75 93 ALA A N 1
ATOM 688 C CA . ALA A 1 93 ? -4.257 -1.342 -9.352 1.00 97.75 93 ALA A CA 1
ATOM 689 C C . ALA A 1 93 ? -2.922 -1.313 -10.110 1.00 97.75 93 ALA A C 1
ATOM 691 O O . ALA A 1 93 ? -2.876 -1.683 -11.282 1.00 97.75 93 ALA A O 1
ATOM 692 N N . ILE A 1 94 ? -1.835 -0.931 -9.432 1.00 96.12 94 ILE A N 1
ATOM 693 C CA . ILE A 1 94 ? -0.493 -0.945 -10.016 1.00 96.12 94 ILE A CA 1
ATOM 694 C C . ILE A 1 94 ? -0.055 -2.368 -10.340 1.00 96.12 94 ILE A C 1
ATOM 696 O O . ILE A 1 94 ? 0.426 -2.596 -11.438 1.00 96.12 94 ILE A O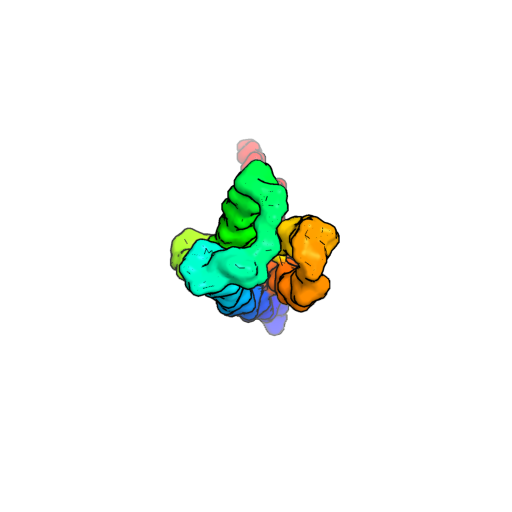 1
ATOM 700 N N . THR A 1 95 ? -0.243 -3.340 -9.451 1.00 95.88 95 THR A N 1
ATOM 701 C CA . THR A 1 95 ? 0.149 -4.730 -9.714 1.00 95.88 95 THR A CA 1
ATOM 702 C C . THR A 1 95 ? -0.603 -5.321 -10.909 1.00 95.88 95 THR A C 1
ATOM 704 O O . THR A 1 95 ? 0.019 -5.958 -11.754 1.00 95.88 95 THR A O 1
ATOM 707 N N . LEU A 1 96 ? -1.909 -5.064 -11.035 1.00 96.75 96 LEU A N 1
ATOM 708 C CA . LEU A 1 96 ? -2.700 -5.498 -12.192 1.00 96.75 96 LEU A CA 1
ATOM 709 C C . LEU A 1 96 ? -2.251 -4.842 -13.501 1.00 96.75 96 LEU A C 1
ATOM 711 O O . LEU A 1 96 ? -2.338 -5.473 -14.548 1.00 96.75 96 LEU A O 1
ATOM 715 N N . LEU A 1 97 ? -1.771 -3.597 -13.445 1.00 95.06 97 LEU A N 1
ATOM 716 C CA . LEU A 1 97 ? -1.151 -2.934 -14.589 1.00 95.06 97 LEU A CA 1
ATOM 717 C C . LEU A 1 97 ? 0.235 -3.523 -14.888 1.00 95.06 97 LEU A C 1
ATOM 719 O O . LEU A 1 97 ? 0.562 -3.739 -16.049 1.00 95.06 97 LEU A O 1
ATOM 723 N N . LYS A 1 98 ? 1.039 -3.789 -13.851 1.00 92.06 98 LYS A N 1
ATOM 724 C CA . LYS A 1 98 ? 2.432 -4.221 -13.989 1.00 92.06 98 LYS A CA 1
ATOM 725 C C . LYS A 1 98 ? 2.569 -5.603 -14.608 1.00 92.06 98 LYS A C 1
ATOM 727 O O . LYS A 1 98 ? 3.423 -5.761 -15.467 1.00 92.06 98 LYS A O 1
ATOM 732 N N . ILE A 1 99 ? 1.732 -6.560 -14.202 1.00 93.69 99 ILE A N 1
ATOM 733 C CA . ILE A 1 99 ? 1.794 -7.946 -14.695 1.00 93.69 99 ILE A CA 1
ATOM 734 C C . ILE A 1 99 ? 1.838 -7.995 -16.236 1.00 93.69 99 ILE A C 1
ATOM 736 O O . ILE A 1 99 ? 2.806 -8.528 -16.764 1.00 93.69 99 ILE A O 1
ATOM 740 N N . PRO A 1 100 ? 0.870 -7.421 -16.979 1.00 94.06 100 PRO A N 1
ATOM 741 C CA . PRO A 1 100 ? 0.909 -7.448 -18.441 1.00 94.06 100 PRO A CA 1
ATOM 742 C C . PRO A 1 100 ? 1.879 -6.432 -19.055 1.00 94.06 100 PRO A C 1
ATOM 744 O O . PRO A 1 100 ? 2.330 -6.639 -20.175 1.00 94.06 100 PRO A O 1
ATOM 747 N N . LEU A 1 101 ? 2.155 -5.313 -18.378 1.00 93.25 101 LEU A N 1
ATOM 748 C CA . LEU A 1 101 ? 2.941 -4.219 -18.953 1.00 93.25 101 LEU A CA 1
ATOM 749 C C . LEU A 1 101 ? 4.452 -4.483 -18.890 1.00 93.25 101 LEU A C 1
ATOM 751 O O . LEU A 1 101 ? 5.164 -4.132 -19.823 1.00 93.25 101 LEU A O 1
ATOM 755 N N . TYR A 1 102 ? 4.922 -5.109 -17.810 1.00 91.19 102 TYR A N 1
ATOM 756 C CA . TYR A 1 102 ? 6.337 -5.397 -17.552 1.00 91.19 102 TYR A CA 1
ATOM 757 C C . TYR A 1 102 ? 6.660 -6.901 -17.573 1.00 91.19 102 TYR A C 1
ATOM 759 O O . TYR A 1 102 ? 7.788 -7.268 -17.272 1.00 91.19 102 TYR A O 1
ATOM 767 N N . ASP A 1 103 ? 5.687 -7.753 -17.921 1.00 91.00 103 ASP A N 1
ATOM 768 C CA . ASP A 1 103 ? 5.807 -9.222 -17.927 1.00 91.00 103 ASP A CA 1
ATOM 769 C C . ASP A 1 103 ? 6.311 -9.794 -16.585 1.00 91.00 103 ASP A C 1
ATOM 771 O O . ASP A 1 103 ? 7.210 -10.626 -16.526 1.00 91.00 103 ASP A O 1
ATOM 775 N N . GLU A 1 104 ? 5.732 -9.310 -15.479 1.00 87.81 104 GLU A N 1
ATOM 776 C CA . GLU A 1 104 ? 6.097 -9.698 -14.106 1.00 87.81 104 GLU A CA 1
ATOM 777 C C . GLU A 1 104 ? 5.010 -10.593 -13.465 1.00 87.81 104 GLU A C 1
ATOM 779 O O . GLU A 1 104 ? 4.180 -10.106 -12.678 1.00 87.81 104 GLU A O 1
ATOM 784 N N . PRO A 1 105 ? 4.952 -11.905 -13.771 1.00 89.69 105 PRO A N 1
ATOM 785 C CA . PRO A 1 105 ? 3.939 -12.812 -13.222 1.00 89.69 105 PRO A CA 1
ATOM 786 C C . PRO A 1 105 ? 4.042 -12.984 -11.698 1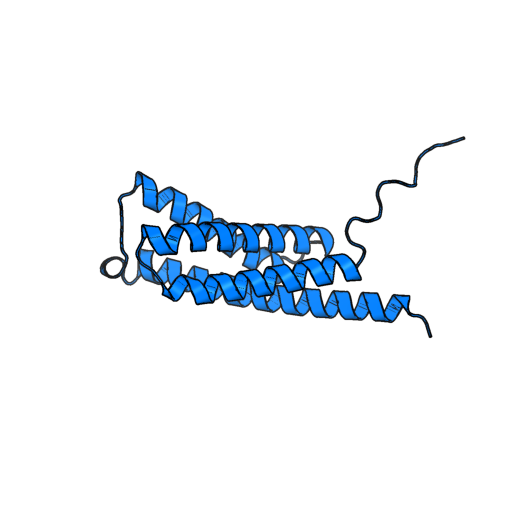.00 89.69 105 PRO A C 1
ATOM 788 O O . PRO A 1 105 ? 3.046 -13.284 -11.032 1.00 89.69 105 PRO A O 1
ATOM 791 N N . GLU A 1 106 ? 5.212 -12.732 -11.110 1.00 87.94 106 GLU A N 1
ATOM 792 C CA . GLU A 1 106 ? 5.447 -12.753 -9.663 1.00 87.94 106 GLU A CA 1
ATOM 793 C C . GLU A 1 106 ? 4.568 -11.732 -8.923 1.00 87.94 106 GLU A C 1
ATOM 795 O O . GLU A 1 106 ? 4.264 -11.905 -7.736 1.00 87.94 106 GLU A O 1
ATOM 800 N N . GLY A 1 107 ? 4.069 -10.712 -9.636 1.00 90.75 107 GLY A N 1
ATOM 801 C CA . GLY A 1 107 ? 3.112 -9.735 -9.125 1.00 90.75 107 GLY A CA 1
ATOM 802 C C . GLY A 1 107 ? 1.854 -10.360 -8.509 1.00 90.75 107 GLY A C 1
ATOM 803 O O . GLY A 1 107 ? 1.250 -9.762 -7.618 1.00 90.75 107 GLY A O 1
ATOM 804 N N . VAL A 1 108 ? 1.478 -11.589 -8.881 1.00 95.25 108 VAL A N 1
ATOM 805 C CA . VAL A 1 108 ? 0.333 -12.304 -8.286 1.00 95.25 108 VAL A CA 1
ATOM 806 C C . VAL A 1 108 ? 0.476 -12.468 -6.766 1.00 95.25 108 VAL A C 1
ATOM 808 O O . VAL A 1 108 ? -0.511 -12.347 -6.035 1.00 95.25 108 VAL A O 1
ATOM 811 N N . ILE A 1 109 ? 1.695 -12.682 -6.259 1.00 96.00 109 ILE A N 1
ATOM 812 C CA . ILE A 1 109 ? 1.937 -12.799 -4.813 1.00 96.00 109 ILE A CA 1
ATOM 813 C C . ILE A 1 109 ? 1.644 -11.461 -4.127 1.00 96.00 109 ILE A C 1
ATOM 815 O O . ILE A 1 109 ? 0.976 -11.421 -3.092 1.00 96.00 109 ILE A O 1
ATOM 819 N N . PHE A 1 110 ? 2.080 -10.351 -4.724 1.00 96.00 110 PHE A N 1
ATOM 820 C CA . PHE A 1 110 ? 1.810 -9.010 -4.202 1.00 96.00 110 PHE A CA 1
ATOM 821 C C . PHE A 1 110 ? 0.318 -8.686 -4.205 1.00 96.00 110 PHE A C 1
ATOM 823 O O . PH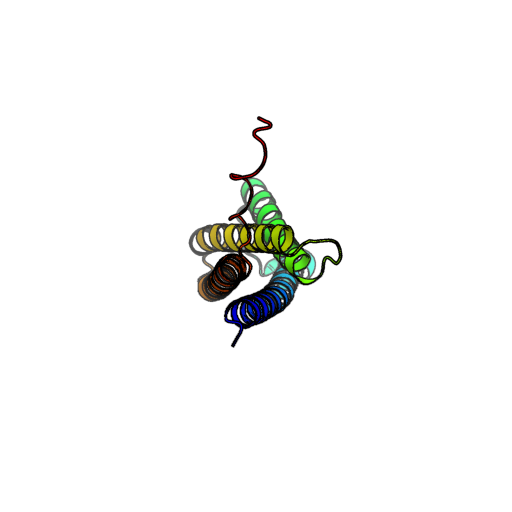E A 1 110 ? -0.197 -8.156 -3.218 1.00 96.00 110 PHE A O 1
ATOM 830 N N . LEU A 1 111 ? -0.390 -9.097 -5.258 1.00 96.88 111 LEU A N 1
ATOM 831 C CA . LEU A 1 111 ? -1.839 -8.964 -5.357 1.00 96.88 111 LEU A CA 1
ATOM 832 C C . LEU A 1 111 ? -2.556 -9.716 -4.226 1.00 96.88 111 LEU A C 1
ATOM 834 O O . LEU A 1 111 ? -3.465 -9.171 -3.598 1.00 96.88 111 LEU A O 1
ATOM 838 N N . ALA A 1 112 ? -2.130 -10.948 -3.931 1.00 98.00 112 ALA A N 1
ATOM 839 C CA . ALA A 1 112 ? -2.700 -11.752 -2.853 1.00 98.00 112 ALA A CA 1
ATOM 840 C C . ALA A 1 112 ? -2.480 -11.108 -1.473 1.00 98.00 112 ALA A C 1
ATOM 842 O O . ALA A 1 112 ? -3.404 -11.062 -0.654 1.00 98.00 112 ALA A O 1
ATOM 843 N N . VAL A 1 113 ? -1.284 -10.563 -1.221 1.00 98.00 113 VAL A N 1
ATOM 844 C CA . VAL A 1 113 ? -0.974 -9.861 0.035 1.00 98.00 113 VAL A CA 1
ATOM 845 C C . VAL A 1 113 ? -1.819 -8.593 0.180 1.00 98.00 113 VAL A C 1
ATOM 847 O O . VAL A 1 113 ? -2.397 -8.369 1.248 1.00 98.00 113 VAL A O 1
ATOM 850 N N . ASP A 1 114 ? -1.959 -7.795 -0.881 1.00 98.06 114 ASP A N 1
ATOM 851 C CA . ASP A 1 114 ? -2.783 -6.584 -0.847 1.00 98.06 114 ASP A CA 1
ATOM 852 C C . ASP A 1 114 ? -4.278 -6.888 -0.693 1.00 98.06 114 ASP A C 1
ATOM 854 O O . ASP A 1 114 ? -4.972 -6.201 0.062 1.00 98.06 114 ASP A O 1
ATOM 858 N N . ALA A 1 115 ? -4.777 -7.957 -1.318 1.00 98.06 115 ALA A N 1
ATOM 859 C CA . ALA A 1 115 ? -6.139 -8.434 -1.102 1.00 98.06 115 ALA A CA 1
ATOM 860 C C . ALA A 1 115 ? -6.357 -8.871 0.358 1.00 98.06 115 ALA A C 1
ATOM 862 O O . ALA A 1 115 ? -7.353 -8.494 0.981 1.00 98.06 115 ALA A O 1
ATOM 863 N N . GLY A 1 116 ? -5.401 -9.602 0.939 1.00 98.44 116 GLY A N 1
ATOM 864 C CA . GLY A 1 116 ? -5.420 -9.977 2.353 1.00 98.44 116 GLY A CA 1
ATOM 865 C C . GLY A 1 116 ? -5.445 -8.758 3.279 1.00 98.44 116 GLY A C 1
ATOM 866 O O . GLY A 1 116 ? -6.266 -8.686 4.200 1.00 98.44 116 GLY A O 1
ATOM 867 N N . LEU A 1 117 ? -4.608 -7.755 3.003 1.00 98.44 117 LEU A N 1
ATOM 868 C CA . LEU A 1 117 ? -4.601 -6.487 3.733 1.00 98.44 117 LEU A CA 1
ATOM 869 C C . LEU A 1 117 ? -5.954 -5.767 3.634 1.00 98.44 117 LEU A C 1
ATOM 871 O O . LEU A 1 117 ? -6.490 -5.307 4.646 1.00 98.44 117 LEU A O 1
ATOM 875 N N . LEU A 1 118 ? -6.530 -5.703 2.434 1.00 98.06 118 LEU A N 1
ATOM 876 C CA . LEU A 1 118 ? -7.826 -5.081 2.183 1.00 98.06 118 LEU A CA 1
ATOM 877 C C . LEU A 1 118 ? -8.933 -5.764 2.999 1.00 98.06 118 LEU A C 1
ATOM 879 O O . LEU A 1 118 ? -9.702 -5.084 3.683 1.00 98.06 118 LEU A O 1
ATOM 883 N N . VAL A 1 119 ? -8.964 -7.100 3.023 1.00 98.31 119 VAL A N 1
ATOM 884 C CA . VAL A 1 119 ? -9.907 -7.876 3.844 1.00 98.31 119 VAL A CA 1
ATOM 885 C C . VAL A 1 119 ? -9.741 -7.559 5.332 1.00 98.31 119 VAL A C 1
ATOM 887 O O . VAL A 1 119 ? -10.730 -7.257 6.005 1.00 98.31 119 VAL A O 1
ATOM 890 N N . LEU A 1 120 ? -8.510 -7.562 5.858 1.00 98.19 120 LEU A N 1
ATOM 891 C CA . LEU A 1 120 ? -8.253 -7.251 7.270 1.00 98.19 120 LEU A CA 1
ATOM 892 C C . LEU A 1 120 ? -8.755 -5.852 7.652 1.00 98.19 120 LEU A C 1
ATOM 894 O O . LEU A 1 120 ? -9.407 -5.689 8.687 1.00 98.19 120 LEU A O 1
ATOM 898 N N . LEU A 1 121 ? -8.501 -4.850 6.806 1.00 97.88 121 LEU A N 1
ATOM 899 C CA . LEU A 1 121 ? -8.923 -3.467 7.036 1.00 97.88 121 LEU A CA 1
ATOM 900 C C . LEU A 1 121 ? -10.445 -3.301 6.976 1.00 97.88 121 LEU A C 1
ATOM 902 O O . LEU A 1 121 ? -11.017 -2.605 7.818 1.00 97.88 121 LEU A O 1
ATOM 906 N N . LEU A 1 122 ? -11.121 -3.959 6.030 1.00 97.12 122 LEU A N 1
ATOM 907 C CA . LEU A 1 122 ? -12.583 -3.936 5.938 1.00 97.12 122 LEU A CA 1
ATOM 908 C C . LEU A 1 122 ? -13.244 -4.626 7.139 1.00 97.12 122 LEU A C 1
ATOM 910 O O . LEU A 1 122 ? -14.216 -4.107 7.699 1.00 97.12 122 LEU A O 1
ATOM 914 N N . LEU A 1 123 ? -12.698 -5.759 7.588 1.00 96.75 123 LEU A N 1
ATOM 915 C CA . LEU A 1 123 ? -13.182 -6.447 8.785 1.00 96.75 123 LEU A CA 1
ATOM 916 C C . LEU A 1 123 ? -12.952 -5.606 10.046 1.00 96.75 123 LEU A C 1
ATOM 918 O O . LEU A 1 123 ? -13.866 -5.480 10.866 1.00 96.75 123 LEU A O 1
ATOM 922 N N . ALA A 1 124 ? -11.778 -4.983 10.184 1.00 95.88 124 ALA A N 1
ATOM 923 C CA . ALA A 1 124 ? -11.485 -4.060 11.277 1.00 95.88 124 ALA A CA 1
ATOM 924 C C . ALA A 1 124 ? -12.469 -2.880 11.285 1.00 95.88 124 ALA A C 1
ATOM 926 O O . ALA A 1 124 ? -13.076 -2.596 12.319 1.00 95.88 124 ALA A O 1
ATOM 927 N N . ARG A 1 125 ? -12.712 -2.255 10.123 1.00 94.94 125 ARG A N 1
ATOM 928 C CA . ARG A 1 125 ? -13.685 -1.163 9.956 1.00 94.94 125 ARG A CA 1
ATOM 929 C C . ARG A 1 125 ? -15.071 -1.553 10.449 1.00 94.94 125 ARG A C 1
ATOM 931 O O . ARG A 1 125 ? -15.669 -0.826 11.241 1.00 94.94 125 ARG A O 1
ATOM 938 N N . ARG A 1 126 ? -15.560 -2.718 10.012 1.00 93.50 126 ARG A N 1
ATOM 939 C CA . ARG A 1 126 ? -16.877 -3.240 10.395 1.00 93.50 126 ARG A CA 1
ATOM 940 C C . ARG A 1 126 ? -16.971 -3.494 11.899 1.00 93.50 126 ARG A C 1
ATOM 942 O O . ARG A 1 126 ? -17.987 -3.174 12.504 1.00 93.50 126 ARG A O 1
ATOM 949 N N . LYS A 1 127 ? -15.930 -4.067 12.510 1.00 92.31 127 LYS A N 1
ATOM 950 C CA . LYS A 1 127 ? -15.922 -4.412 13.944 1.00 92.31 127 LYS A CA 1
ATOM 951 C C . LYS A 1 127 ? -15.732 -3.209 14.866 1.00 92.31 127 LYS A C 1
ATOM 953 O O . LYS A 1 127 ? -16.191 -3.259 16.000 1.00 92.31 127 LYS A O 1
ATOM 958 N N . LEU A 1 128 ? -15.087 -2.150 14.384 1.00 90.50 128 LEU A N 1
ATOM 959 C CA . LEU A 1 128 ? -14.887 -0.903 15.125 1.00 90.50 128 LEU A CA 1
ATOM 960 C C . LEU A 1 128 ? -16.024 0.114 14.916 1.00 90.50 128 LEU A C 1
ATOM 962 O O . LEU A 1 128 ? -15.984 1.185 15.510 1.00 90.50 128 LEU A O 1
ATOM 966 N N . GLY A 1 129 ? -17.022 -0.187 14.073 1.00 84.94 129 GLY A N 1
ATOM 967 C CA . GLY A 1 129 ? -18.135 0.733 13.795 1.00 84.94 129 GLY A CA 1
ATOM 968 C C . GLY A 1 129 ? -17.714 2.005 13.049 1.00 84.94 129 GLY A C 1
ATOM 969 O O . GLY A 1 129 ? -18.418 3.015 13.065 1.00 84.94 129 GLY A O 1
ATOM 970 N N . VAL A 1 130 ? -16.555 1.974 12.388 1.00 80.94 130 VAL A N 1
ATOM 971 C CA . VAL A 1 130 ? -15.965 3.135 11.719 1.00 80.94 130 VAL A CA 1
ATOM 972 C C . VAL A 1 130 ? -16.758 3.462 10.447 1.00 80.94 130 VAL A C 1
ATOM 974 O O . VAL A 1 130 ? -16.673 2.761 9.432 1.00 80.94 130 VAL A O 1
ATOM 977 N N . GLY A 1 131 ? -17.525 4.554 10.505 1.00 65.38 131 GLY A N 1
ATOM 978 C CA . GLY A 1 131 ? -18.344 5.071 9.402 1.00 65.38 131 GLY A CA 1
ATOM 979 C C . GLY A 1 131 ? -19.861 5.024 9.624 1.00 65.38 131 GLY A C 1
ATOM 980 O O . GLY A 1 131 ? -20.586 5.513 8.768 1.00 65.38 131 GLY A O 1
ATOM 981 N N . ALA A 1 132 ? -20.348 4.490 10.751 1.00 60.34 132 ALA A N 1
ATOM 982 C CA . ALA A 1 132 ? -21.787 4.369 11.034 1.00 60.34 132 ALA A CA 1
ATOM 983 C C . ALA A 1 132 ? -22.420 5.589 11.751 1.00 60.34 132 ALA A C 1
ATOM 985 O O . ALA A 1 132 ? -23.617 5.587 12.015 1.00 60.34 132 ALA A O 1
ATOM 986 N N . GLY A 1 133 ? -21.654 6.640 12.077 1.00 54.03 133 GLY A N 1
ATOM 987 C CA . GLY A 1 133 ? -22.079 7.681 13.030 1.00 54.03 133 GLY A CA 1
ATOM 988 C C . GLY A 1 133 ? -21.924 9.129 12.561 1.00 54.03 133 GLY A C 1
ATOM 989 O O . GLY A 1 133 ? -21.191 9.889 13.187 1.00 54.03 133 GLY A O 1
ATOM 990 N N . ARG A 1 134 ? -22.618 9.537 11.489 1.00 54.06 134 ARG A N 1
ATOM 991 C CA . ARG A 1 134 ? -22.824 10.967 11.152 1.00 54.06 134 ARG A CA 1
ATOM 992 C C . ARG A 1 134 ? -24.267 11.343 10.774 1.00 54.06 134 ARG A C 1
ATOM 994 O O . ARG A 1 134 ? -24.467 12.422 10.236 1.00 54.06 134 ARG A O 1
ATOM 1001 N N . SER A 1 135 ? -25.269 10.505 11.063 1.00 53.09 135 SER A N 1
ATOM 1002 C CA . SER A 1 135 ? -26.646 10.758 10.594 1.00 53.09 135 SER A CA 1
ATOM 1003 C C . SER A 1 135 ? -27.719 10.993 11.669 1.00 53.09 135 SER A C 1
ATOM 1005 O O . SER A 1 135 ? -28.877 11.116 11.296 1.00 53.09 135 SER A O 1
ATOM 1007 N N . VAL A 1 136 ? -27.404 11.058 12.975 1.00 58.16 136 VAL A N 1
ATOM 1008 C CA . VAL A 1 136 ? -28.463 11.069 14.027 1.00 58.16 136 VAL A CA 1
ATOM 1009 C C . VAL A 1 136 ? -28.317 12.166 15.094 1.00 58.16 136 VAL A C 1
ATOM 1011 O O . VAL A 1 136 ? -28.959 12.104 16.131 1.00 58.16 136 VAL A O 1
ATOM 1014 N N . ALA A 1 137 ? -27.519 13.216 14.893 1.00 55.34 137 ALA A N 1
ATOM 1015 C CA . ALA A 1 137 ? -27.478 14.293 15.891 1.00 55.34 137 ALA A CA 1
ATOM 1016 C C . ALA A 1 137 ? -27.204 15.661 15.270 1.00 55.34 137 ALA A C 1
ATOM 1018 O O . ALA A 1 137 ? -26.050 16.070 15.162 1.00 55.34 137 ALA A O 1
ATOM 1019 N N . ARG A 1 138 ? -28.285 16.342 14.869 1.00 53.28 138 ARG A N 1
ATOM 1020 C CA . ARG A 1 138 ? -28.567 17.774 15.105 1.00 53.28 138 ARG A CA 1
ATOM 1021 C C . ARG A 1 138 ? -29.845 18.167 14.352 1.00 53.28 138 ARG A C 1
ATOM 1023 O O . ARG A 1 138 ? -29.785 18.714 13.260 1.00 53.28 138 ARG A O 1
ATOM 1030 N N . MET A 1 139 ? -30.996 17.908 14.962 1.00 47.03 139 MET A N 1
ATOM 1031 C CA . MET A 1 139 ? -32.135 18.818 14.835 1.00 47.03 139 MET A CA 1
ATOM 1032 C C . MET A 1 139 ? -32.407 19.345 16.244 1.00 47.03 139 MET A C 1
ATOM 1034 O O . MET A 1 139 ? -32.809 18.555 17.099 1.00 47.03 139 MET A O 1
ATOM 1038 N N . PRO A 1 140 ? -32.083 20.614 16.545 1.00 61.84 140 PRO A N 1
ATOM 1039 C CA . PRO A 1 140 ? -32.681 21.273 17.693 1.00 61.84 140 PRO A CA 1
ATOM 1040 C C . PRO A 1 140 ? -34.184 21.437 17.426 1.00 61.84 140 PRO A C 1
ATOM 1042 O O . PRO A 1 140 ? -34.572 21.791 16.310 1.00 61.84 140 PRO A O 1
ATOM 1045 N N . ALA A 1 141 ? -34.984 21.087 18.434 1.00 68.44 141 ALA A N 1
ATOM 1046 C CA . ALA A 1 141 ? -36.416 21.363 18.505 1.00 68.44 141 ALA A CA 1
ATOM 1047 C C . ALA A 1 141 ? -36.679 22.863 18.684 1.00 68.44 141 ALA A C 1
ATOM 1049 O O . ALA A 1 141 ? -35.793 23.541 19.258 1.00 68.44 141 ALA A O 1
#

Foldseek 3Di:
DPVLVVLLVVLVVLLQVLLVLLQVLLVVQVVVVCCCPPVCVVVADDPDCVPCVVLSVLLNQLSVLSNCLNPVPPDDLLNSLVSSLSSLVSLLVSLVVCCVPRVCPVSVVSNVSSVVSNVSSVSSCVSNVRPVPDDPDDDDD

Radius of gyration: 18.26 Å; chains: 1; bounding box: 58×34×50 Å

Sequence (141 aa):
MDLTGGAAVRGRRLLLSARVLATAFGLFQLAGVFFFTVLAPEEAVWLGPLIDVPVVAVMVLGMLLKVACGVWPRLSDERRIRVGLAGAIIGIAITLLKIPLYDEPEGVIFLAVDAGLLVLLLLARRKLGVGAGRSVARMPA

Organism: NCBI:txid1195761

Secondary structure (DSSP, 8-state):
--HHHHHHHHHHHHHHHHHHHHHHHHHHHHHHHHIIIII-GGGS----HHHHHHHHHHHHHHHHHHHHHHH-TT--HHHHHHHHHHHHHHHHHHHHHHHHHHT-TTHHHHHHHHHHHHHHHHHHHHHTTTT--SSSS----

pLDDT: mean 91.08, std 12.47, range [47.03, 98.56]